Protein AF-A0A4Y2RWP1-F1 (afdb_monomer)

Organism: Araneus ventricosus (NCBI:txid182803)

Sequence (121 aa):
MGVEQKYQALIADTEDGKTAWDTLKANFEPSSKARLASLVDDIFSSSFDANEETIGIYGKKIVEKNQQIKEAGIEMPDILVCFQLIRYLPPEYQNLVQILYRVKGKEGEMVLIMEKHFLRM

Mean predicted aligned error: 10.04 Å

pLDDT: mean 81.3, std 10.4, range [42.38, 94.75]

Structure (mmCIF, N/CA/C/O backbone):
data_AF-A0A4Y2RWP1-F1
#
_entry.id   AF-A0A4Y2RWP1-F1
#
loop_
_atom_site.group_PDB
_atom_site.id
_atom_site.type_symbol
_atom_site.label_atom_id
_atom_site.label_alt_id
_atom_site.label_comp_id
_atom_site.label_asym_id
_atom_site.label_entity_id
_atom_site.label_seq_id
_atom_site.pdbx_PDB_ins_code
_atom_site.Cartn_x
_atom_site.Cartn_y
_atom_site.Cartn_z
_atom_site.occupancy
_atom_site.B_iso_or_equiv
_atom_site.auth_seq_id
_atom_site.auth_comp_id
_atom_site.auth_asym_id
_atom_site.auth_atom_id
_atom_site.pdbx_PDB_model_num
ATOM 1 N N . MET A 1 1 ? -8.996 24.748 18.609 1.00 42.38 1 MET A N 1
ATOM 2 C CA . MET A 1 1 ? -9.716 23.496 18.299 1.00 42.38 1 MET A CA 1
ATOM 3 C C . MET A 1 1 ? -9.828 22.729 19.604 1.00 42.38 1 MET A C 1
ATOM 5 O O . MET A 1 1 ? -8.798 22.352 20.142 1.00 42.38 1 MET A O 1
ATOM 9 N N . GLY A 1 2 ? -11.024 22.648 20.186 1.00 52.50 2 GLY A N 1
ATOM 10 C CA . GLY A 1 2 ? -11.254 21.969 21.464 1.00 52.50 2 GLY A CA 1
ATOM 11 C C . GLY A 1 2 ? -11.943 20.636 21.215 1.00 52.50 2 GLY A C 1
ATOM 12 O O . GLY A 1 2 ? -12.914 20.590 20.465 1.00 52.50 2 GLY A O 1
ATOM 13 N N . VAL A 1 3 ? -11.429 19.565 21.813 1.00 55.00 3 VAL A N 1
ATOM 14 C CA . VAL A 1 3 ? -12.119 18.272 21.856 1.00 55.00 3 VAL A CA 1
ATOM 15 C C . VAL A 1 3 ? -13.423 18.476 22.634 1.00 55.00 3 VAL A C 1
ATOM 17 O O . VAL A 1 3 ? -13.385 18.991 23.751 1.00 55.00 3 VAL A O 1
ATOM 20 N N . GLU A 1 4 ? -14.576 18.137 22.047 1.00 66.75 4 GLU A N 1
ATOM 21 C CA . GLU A 1 4 ? -15.865 18.267 22.740 1.00 66.75 4 GLU A CA 1
ATOM 22 C C . GLU A 1 4 ? -15.843 17.460 24.051 1.00 66.75 4 GLU A C 1
ATOM 24 O O . GLU A 1 4 ? -15.399 16.312 24.082 1.00 66.75 4 GLU A O 1
ATOM 29 N N . GLN A 1 5 ? -16.354 18.050 25.134 1.00 66.00 5 GLN A N 1
ATOM 30 C CA . GLN A 1 5 ? -16.270 17.526 26.507 1.00 66.00 5 GLN A CA 1
ATOM 31 C C . GLN A 1 5 ? -16.821 16.092 26.656 1.00 66.00 5 GLN A C 1
ATOM 33 O O . GLN A 1 5 ? -16.344 15.318 27.481 1.00 66.00 5 GLN A O 1
ATOM 38 N N . LYS A 1 6 ? -17.762 15.697 25.786 1.00 66.19 6 LYS A N 1
ATOM 39 C CA . LYS A 1 6 ? -18.328 14.339 25.709 1.00 66.19 6 LYS A CA 1
ATOM 40 C C . LYS A 1 6 ? -17.300 13.247 25.384 1.00 66.19 6 LYS A C 1
ATOM 42 O O . LYS A 1 6 ? -17.512 12.098 25.748 1.00 66.19 6 LYS A O 1
ATOM 47 N N . TYR A 1 7 ? -16.187 13.593 24.739 1.00 67.75 7 TYR A N 1
ATOM 48 C CA . TYR A 1 7 ? -15.129 12.640 24.407 1.00 67.75 7 TYR A CA 1
ATOM 49 C C . TYR A 1 7 ? -14.085 12.493 25.516 1.00 67.75 7 TYR A C 1
ATOM 51 O O . TYR A 1 7 ? -13.426 11.462 25.588 1.00 67.75 7 TYR A O 1
ATOM 59 N N . GLN A 1 8 ? -13.963 13.479 26.413 1.00 69.81 8 GLN A N 1
ATOM 60 C CA . GLN A 1 8 ? -13.120 13.352 27.609 1.00 69.81 8 GLN A CA 1
ATOM 61 C C . GLN A 1 8 ? -13.661 12.271 28.554 1.00 69.81 8 GLN A C 1
ATOM 63 O O . GLN A 1 8 ? -12.881 11.559 29.177 1.00 69.81 8 GLN A O 1
ATOM 68 N N . ALA A 1 9 ? -14.985 12.087 28.590 1.00 78.62 9 ALA A N 1
ATOM 69 C CA . ALA A 1 9 ? -15.633 11.038 29.373 1.00 78.62 9 ALA A CA 1
ATOM 70 C C . ALA A 1 9 ? -15.281 9.609 28.911 1.00 78.62 9 ALA A C 1
ATOM 72 O O . ALA A 1 9 ? -15.393 8.684 29.703 1.00 78.62 9 ALA A O 1
ATOM 73 N N . LEU A 1 10 ? -14.827 9.413 27.664 1.00 75.19 10 LEU A N 1
ATOM 74 C CA . LEU A 1 10 ? -14.515 8.078 27.131 1.00 75.19 10 LEU A CA 1
ATOM 75 C C . LEU A 1 10 ? -13.294 7.427 27.793 1.00 75.19 10 LEU A C 1
ATOM 77 O O . LEU A 1 10 ? -13.173 6.208 27.762 1.00 75.19 10 LEU A O 1
ATOM 81 N N . ILE A 1 11 ? -12.391 8.225 28.367 1.00 79.44 11 ILE A N 1
ATOM 82 C CA . ILE A 1 11 ? -11.143 7.749 28.985 1.00 79.44 11 ILE A CA 1
ATOM 83 C C . ILE A 1 11 ? -10.974 8.228 30.433 1.00 79.44 11 ILE A C 1
ATOM 85 O O . ILE A 1 11 ? -9.941 7.965 31.040 1.00 79.44 11 ILE A O 1
ATOM 89 N N . ALA A 1 12 ? -11.967 8.935 30.985 1.00 77.50 12 ALA A N 1
ATOM 90 C CA . ALA A 1 12 ? -11.882 9.576 32.300 1.00 77.50 12 ALA A CA 1
ATOM 91 C C . ALA A 1 12 ? -11.654 8.582 33.452 1.00 77.50 12 ALA A C 1
ATOM 93 O O . ALA A 1 12 ? -10.973 8.923 34.414 1.00 77.50 12 ALA A O 1
ATOM 94 N N . ASP A 1 13 ? -12.166 7.355 33.314 1.00 75.56 13 ASP A N 1
ATOM 95 C CA . ASP A 1 13 ? -12.069 6.299 34.331 1.00 75.56 13 ASP A CA 1
ATOM 96 C C . ASP A 1 13 ? -10.959 5.272 34.032 1.00 75.56 13 ASP A C 1
ATOM 98 O O . ASP A 1 13 ? -10.912 4.199 34.634 1.00 75.56 13 ASP A O 1
ATOM 102 N N . THR A 1 14 ? -10.076 5.553 33.068 1.00 77.31 14 THR A N 1
ATOM 103 C CA . THR A 1 14 ? -9.000 4.634 32.680 1.00 77.31 14 THR A CA 1
ATOM 104 C C . THR A 1 14 ? -7.644 5.119 33.190 1.00 77.31 14 THR A C 1
ATOM 106 O O . THR A 1 14 ? -7.120 6.126 32.725 1.00 77.31 14 THR A O 1
ATOM 109 N N . GLU A 1 15 ? -7.035 4.356 34.101 1.00 79.25 15 GLU A N 1
ATOM 110 C CA . GLU A 1 15 ? -5.667 4.604 34.595 1.00 79.25 15 GLU A CA 1
ATOM 111 C C . GLU A 1 15 ? -4.577 4.003 33.679 1.00 79.25 15 GLU A C 1
ATOM 113 O O . GLU A 1 15 ? -3.400 4.344 33.795 1.00 79.25 15 GLU A O 1
ATOM 118 N N . ASP A 1 16 ? -4.960 3.125 32.743 1.00 86.75 16 ASP A N 1
ATOM 119 C CA . ASP A 1 16 ? -4.060 2.446 31.805 1.00 86.75 16 ASP A CA 1
ATOM 120 C C . ASP A 1 16 ? -4.047 3.108 30.415 1.00 86.75 16 ASP A C 1
ATOM 122 O O . ASP A 1 16 ? -5.024 3.070 29.662 1.00 86.75 16 ASP A O 1
ATOM 126 N N . GLY A 1 17 ? -2.896 3.663 30.026 1.00 80.94 17 GLY A N 1
ATOM 127 C CA . GLY A 1 17 ? -2.739 4.372 28.752 1.00 80.94 17 GLY A CA 1
ATOM 128 C C . GLY A 1 17 ? -3.050 3.523 27.512 1.00 80.94 17 GLY A C 1
ATOM 129 O O . GLY A 1 17 ? -3.516 4.063 26.508 1.00 80.94 17 GLY A O 1
ATOM 130 N N . LYS A 1 18 ? -2.854 2.198 27.575 1.00 84.12 18 LYS A N 1
ATOM 131 C CA . LYS A 1 18 ? -3.193 1.295 26.466 1.00 84.12 18 LYS A CA 1
ATOM 132 C C . LYS A 1 18 ? -4.707 1.148 26.312 1.00 84.12 18 LYS A C 1
ATOM 134 O O . LYS A 1 18 ? -5.227 1.322 25.215 1.00 84.12 18 LYS A O 1
ATOM 139 N N . THR A 1 19 ? -5.413 0.910 27.411 1.00 82.88 19 THR A N 1
ATOM 140 C CA . THR A 1 19 ? -6.880 0.825 27.435 1.00 82.88 19 THR A CA 1
ATOM 141 C C . THR A 1 19 ? -7.531 2.135 26.977 1.00 82.88 19 THR A C 1
ATOM 143 O O . THR A 1 19 ? -8.510 2.116 26.224 1.00 82.88 19 THR A O 1
ATOM 146 N N . ALA A 1 20 ? -6.954 3.281 27.352 1.00 84.38 20 ALA A N 1
ATOM 147 C CA . ALA A 1 20 ? -7.423 4.587 26.896 1.00 84.38 20 ALA A CA 1
ATOM 148 C C . ALA A 1 20 ? -7.253 4.737 25.374 1.00 84.38 20 ALA A C 1
ATOM 150 O O . ALA A 1 20 ? -8.172 5.175 24.681 1.00 84.38 20 ALA A O 1
ATOM 151 N N . TRP A 1 21 ? -6.101 4.319 24.842 1.00 80.69 21 TRP A N 1
ATOM 152 C CA . TRP A 1 21 ? -5.826 4.340 23.407 1.00 80.69 21 TRP A CA 1
ATOM 153 C C . TRP A 1 21 ? -6.756 3.418 22.609 1.00 80.69 21 TRP A C 1
ATOM 155 O O . TRP A 1 21 ? -7.347 3.860 21.624 1.00 80.69 21 TRP A O 1
ATOM 165 N N . ASP A 1 22 ? -6.952 2.176 23.052 1.00 81.94 22 ASP A N 1
ATOM 166 C CA . ASP A 1 22 ? -7.831 1.208 22.383 1.00 81.94 22 ASP A CA 1
ATOM 167 C C . ASP A 1 22 ? -9.298 1.683 22.382 1.00 81.94 22 ASP A C 1
ATOM 169 O O . ASP A 1 22 ? -10.001 1.551 21.376 1.00 81.94 22 ASP A O 1
ATOM 173 N N . THR A 1 23 ? -9.744 2.323 23.470 1.00 82.44 23 THR A N 1
ATOM 174 C CA . THR A 1 23 ? -11.088 2.919 23.578 1.00 82.44 23 THR A CA 1
ATOM 175 C C . THR A 1 23 ? -11.276 4.078 22.603 1.00 82.44 23 THR A C 1
ATOM 177 O O . THR A 1 23 ? -12.311 4.169 21.934 1.00 82.44 23 THR A O 1
ATOM 180 N N . LEU A 1 24 ? -10.274 4.950 22.470 1.00 81.25 24 LEU A N 1
ATOM 181 C CA . LEU A 1 24 ? -10.295 6.013 21.466 1.00 81.25 24 LEU A CA 1
ATOM 182 C C . LEU A 1 24 ? -10.319 5.425 20.052 1.00 81.25 24 LEU A C 1
ATOM 184 O O . LEU A 1 24 ? -11.132 5.850 19.233 1.00 81.25 24 LEU A O 1
ATOM 188 N N . LYS A 1 25 ? -9.500 4.403 19.780 1.00 75.12 25 LYS A N 1
ATOM 189 C CA . LYS A 1 25 ? -9.469 3.718 18.483 1.00 75.12 25 LYS A CA 1
ATOM 190 C C . LYS A 1 25 ? -10.846 3.149 18.130 1.00 75.12 25 LYS A C 1
ATOM 192 O O . LYS A 1 25 ? -11.367 3.456 17.069 1.00 75.12 25 LYS A O 1
ATOM 197 N N . ALA A 1 26 ? -11.502 2.431 19.039 1.00 75.31 26 ALA A N 1
ATOM 198 C CA . ALA A 1 26 ? -12.821 1.842 18.784 1.00 75.31 26 ALA A CA 1
ATOM 199 C C . ALA A 1 26 ? -13.935 2.874 18.506 1.00 75.31 26 ALA A C 1
ATOM 201 O O . ALA A 1 26 ? -14.850 2.594 17.732 1.00 75.31 26 ALA A O 1
ATOM 202 N N . ASN A 1 27 ? -13.874 4.052 19.136 1.00 75.00 27 ASN A N 1
ATOM 203 C CA . ASN A 1 27 ? -14.902 5.091 18.998 1.00 75.00 27 ASN A CA 1
ATOM 204 C C . ASN A 1 27 ? -14.656 6.038 17.816 1.00 75.00 27 ASN A C 1
ATOM 206 O O . ASN A 1 27 ? -15.610 6.569 17.248 1.00 75.00 27 ASN A O 1
ATOM 210 N N . PHE A 1 28 ? -13.391 6.270 17.461 1.00 72.00 28 PHE A N 1
ATOM 211 C CA . PHE A 1 28 ? -13.004 7.268 16.464 1.00 72.00 28 PHE A CA 1
ATOM 212 C C . PHE A 1 28 ? -12.406 6.692 15.193 1.00 72.00 28 PHE A C 1
ATOM 214 O O . PHE A 1 28 ? -12.307 7.425 14.214 1.00 72.00 28 PHE A O 1
ATOM 221 N N . GLU A 1 29 ? -11.994 5.427 15.167 1.00 67.56 29 GLU A N 1
ATOM 222 C CA . GLU A 1 29 ? -11.574 4.773 13.936 1.00 67.56 29 GLU A CA 1
ATOM 223 C C . GLU A 1 29 ? -12.832 4.343 13.174 1.00 67.56 29 GLU A C 1
ATOM 225 O O . GLU A 1 29 ? -13.528 3.426 13.612 1.00 67.56 29 GLU A O 1
ATOM 230 N N . PRO A 1 30 ? -13.174 4.973 12.032 1.00 62.03 30 PRO A N 1
ATOM 231 C CA . PRO A 1 30 ? -14.269 4.475 11.222 1.00 62.03 30 PRO A CA 1
ATOM 232 C C . PRO A 1 30 ? -13.927 3.051 10.766 1.00 62.03 30 PRO A C 1
ATOM 234 O O . PRO A 1 30 ? -13.069 2.859 9.914 1.00 62.03 30 PRO A O 1
ATOM 237 N N . SER A 1 31 ? -14.567 2.046 11.353 1.00 63.94 31 SER A N 1
ATOM 238 C CA . SER A 1 31 ? -14.405 0.623 11.013 1.00 63.94 31 SER A CA 1
ATOM 239 C C . SER A 1 31 ? -15.479 0.145 10.033 1.00 63.94 31 SER A C 1
ATOM 241 O O . SER A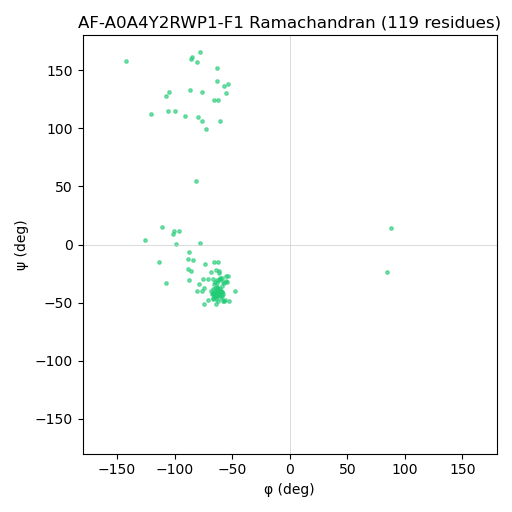 1 31 ? -15.662 -1.052 9.802 1.00 63.94 31 SER A O 1
ATOM 243 N N . SER A 1 32 ? -16.236 1.083 9.454 1.00 75.19 32 SER A N 1
ATOM 244 C CA . SER A 1 32 ? -17.310 0.749 8.533 1.00 75.19 32 SER A CA 1
ATOM 245 C C . SER A 1 32 ? -16.745 0.061 7.291 1.00 75.19 32 SER A C 1
ATOM 247 O O . SER A 1 32 ? -15.723 0.461 6.729 1.00 75.19 32 SER A O 1
ATOM 249 N N . LYS A 1 33 ? -17.464 -0.955 6.806 1.00 78.81 33 LYS A N 1
ATOM 250 C CA . LYS A 1 33 ? -17.134 -1.643 5.548 1.00 78.81 33 LYS A CA 1
ATOM 251 C C . LYS A 1 33 ? -17.004 -0.671 4.367 1.00 78.81 33 LYS A C 1
ATOM 253 O O . LYS A 1 33 ? -16.259 -0.949 3.438 1.00 78.81 33 LYS A O 1
ATOM 258 N N . ALA A 1 34 ? -17.695 0.470 4.421 1.00 81.88 34 ALA A N 1
ATOM 259 C CA . ALA A 1 34 ? -17.609 1.526 3.419 1.00 81.88 34 ALA A CA 1
ATOM 260 C C . ALA A 1 34 ? -16.237 2.220 3.397 1.00 81.88 34 ALA A C 1
ATOM 262 O O . ALA A 1 34 ? -15.696 2.423 2.316 1.00 81.88 34 ALA A O 1
ATOM 263 N N . ARG A 1 35 ? -15.639 2.528 4.559 1.00 82.81 35 ARG A N 1
ATOM 264 C CA . ARG A 1 35 ? -14.270 3.076 4.612 1.00 82.81 35 ARG A CA 1
ATOM 265 C C . ARG A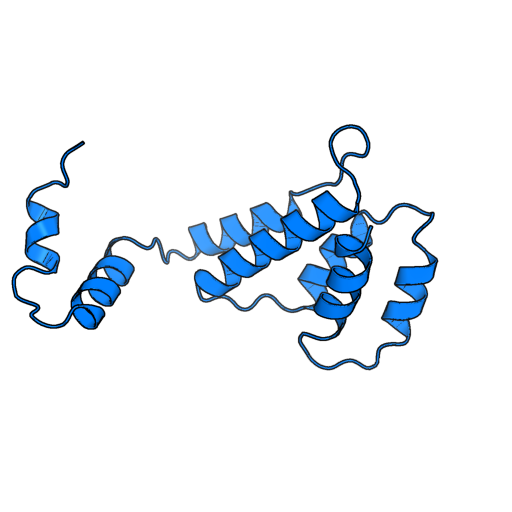 1 35 ? -13.253 2.058 4.108 1.00 82.81 35 ARG A C 1
ATOM 267 O O . ARG A 1 35 ? -12.338 2.394 3.372 1.00 82.81 35 ARG A O 1
ATOM 274 N N . LEU A 1 36 ? -13.410 0.801 4.504 1.00 83.75 36 LEU A N 1
ATOM 275 C CA . LEU A 1 36 ? -12.526 -0.262 4.037 1.00 83.75 36 LEU A CA 1
ATOM 276 C C . LEU A 1 36 ? -12.589 -0.404 2.509 1.00 83.75 36 LEU A C 1
ATOM 278 O O . LEU A 1 36 ? -11.554 -0.477 1.855 1.00 83.75 36 LEU A O 1
ATOM 282 N N . ALA A 1 37 ? -13.795 -0.353 1.938 1.00 87.69 37 ALA A N 1
ATOM 283 C CA . ALA A 1 37 ? -13.982 -0.329 0.493 1.00 87.69 37 ALA A CA 1
ATOM 284 C C . ALA A 1 37 ? -13.365 0.920 -0.160 1.00 87.69 37 ALA A C 1
ATOM 286 O O . ALA A 1 37 ? -12.750 0.785 -1.212 1.00 87.69 37 ALA A O 1
ATOM 287 N N . SER A 1 38 ? -13.467 2.103 0.461 1.00 89.50 38 SER A N 1
ATOM 288 C CA . SER A 1 38 ? -12.857 3.321 -0.088 1.00 89.50 38 SER A CA 1
ATOM 289 C C . SER A 1 38 ? -11.330 3.255 -0.093 1.00 89.50 38 SER A C 1
ATOM 291 O O . SER A 1 38 ? -10.722 3.658 -1.070 1.00 89.50 38 SER A O 1
ATOM 293 N N . LEU A 1 39 ? -10.696 2.686 0.940 1.00 90.62 39 LEU A N 1
ATOM 294 C CA . LEU A 1 39 ? -9.236 2.507 0.958 1.00 90.62 39 LEU A CA 1
ATOM 295 C C . LEU A 1 39 ? -8.757 1.544 -0.139 1.00 90.62 39 LEU A C 1
ATOM 297 O O . LEU A 1 39 ? -7.708 1.756 -0.746 1.00 90.62 39 LEU A O 1
ATOM 301 N N . VAL A 1 40 ? -9.527 0.486 -0.402 1.00 90.94 40 VAL A N 1
ATOM 302 C CA . VAL A 1 40 ? -9.243 -0.447 -1.501 1.00 90.94 40 VAL A CA 1
ATOM 303 C C . VAL A 1 40 ? -9.417 0.254 -2.854 1.00 90.94 40 VAL A C 1
ATOM 305 O O . VAL A 1 40 ? -8.540 0.150 -3.712 1.00 90.94 40 VAL A O 1
ATOM 308 N N . ASP A 1 41 ? -10.505 1.006 -3.035 1.00 93.12 41 ASP A N 1
ATOM 309 C CA . ASP A 1 41 ? -10.754 1.799 -4.246 1.00 93.12 41 ASP A CA 1
ATOM 310 C C . ASP A 1 41 ? -9.648 2.840 -4.486 1.00 93.12 41 ASP A C 1
ATOM 312 O O . ASP A 1 41 ? -9.147 2.980 -5.601 1.00 93.12 41 ASP A O 1
ATOM 316 N N . ASP A 1 42 ? -9.163 3.486 -3.426 1.00 93.56 42 ASP A N 1
ATOM 317 C CA . ASP A 1 42 ? -8.062 4.452 -3.455 1.00 93.56 42 ASP A CA 1
ATOM 318 C C . ASP A 1 42 ? -6.738 3.854 -3.957 1.00 93.56 42 ASP A C 1
ATOM 320 O O . ASP A 1 42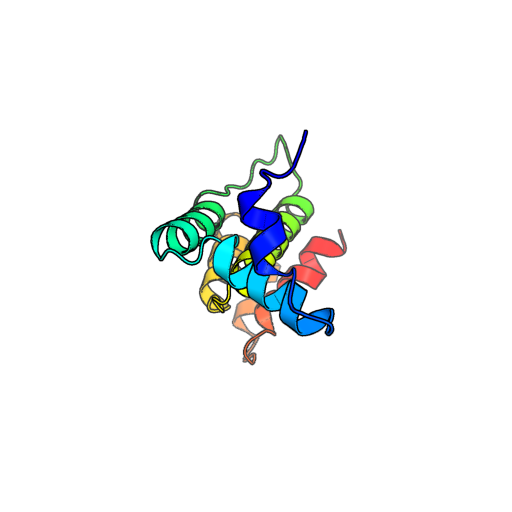 ? -5.897 4.583 -4.499 1.00 93.56 42 ASP A O 1
ATOM 324 N N . ILE A 1 43 ? -6.503 2.552 -3.759 1.00 93.06 43 ILE A N 1
ATOM 325 C CA . ILE A 1 43 ? -5.350 1.863 -4.352 1.00 93.06 43 ILE A CA 1
ATOM 326 C C . ILE A 1 43 ? -5.582 1.638 -5.838 1.00 93.06 43 ILE A C 1
ATOM 328 O O . ILE A 1 43 ? -4.722 1.994 -6.642 1.00 93.06 43 ILE A O 1
ATOM 332 N N . PHE A 1 44 ? -6.725 1.069 -6.218 1.00 93.38 44 PHE A N 1
ATOM 333 C CA . PHE A 1 44 ? -6.978 0.685 -7.609 1.00 93.38 44 PHE A CA 1
ATOM 334 C C . PHE A 1 44 ? -7.182 1.878 -8.547 1.00 93.38 44 PHE A C 1
ATOM 336 O O . PHE A 1 44 ? -6.804 1.800 -9.720 1.00 93.38 44 PHE A O 1
ATOM 343 N N . SER A 1 45 ? -7.703 2.988 -8.027 1.00 94.75 45 SER A N 1
ATOM 344 C CA . SER A 1 45 ? -7.826 4.270 -8.729 1.00 94.75 45 SER A CA 1
ATOM 345 C C . SER A 1 45 ? -6.492 5.003 -8.893 1.00 94.75 45 SER A C 1
ATOM 347 O O . SER A 1 45 ? -6.384 5.880 -9.747 1.00 94.75 45 SER A O 1
ATOM 349 N N . SER A 1 46 ? -5.454 4.632 -8.133 1.00 93.25 46 SER A N 1
ATOM 350 C CA . SER A 1 46 ? -4.127 5.240 -8.262 1.00 93.25 46 SER A CA 1
ATOM 351 C C . SER A 1 46 ? -3.445 4.780 -9.552 1.00 93.25 46 SER A C 1
ATOM 353 O O . SER A 1 46 ? -2.863 3.692 -9.607 1.00 93.25 46 SER A O 1
ATOM 355 N N . SER A 1 47 ? -3.488 5.620 -10.585 1.00 93.06 47 SER A N 1
ATOM 356 C CA . SER A 1 47 ? -2.711 5.462 -11.816 1.00 93.06 47 SER A CA 1
ATOM 357 C C . SER A 1 47 ? -1.314 6.070 -11.693 1.00 93.06 47 SER A C 1
ATOM 359 O O . SER A 1 47 ? -1.065 6.913 -10.833 1.00 93.06 47 SER A O 1
ATOM 361 N N . PHE A 1 48 ? -0.416 5.625 -12.568 1.00 92.44 48 PHE A N 1
ATOM 362 C CA . PHE A 1 48 ? 0.894 6.234 -12.779 1.00 92.44 48 PHE A CA 1
ATOM 363 C C . PHE A 1 48 ? 0.796 7.360 -13.813 1.00 92.44 48 PHE A C 1
ATOM 365 O O . PHE A 1 48 ? 0.228 7.142 -14.887 1.00 92.44 48 PHE A O 1
ATOM 372 N N . ASP A 1 49 ? 1.387 8.517 -13.515 1.00 92.44 49 ASP A N 1
ATOM 373 C CA . ASP A 1 49 ? 1.608 9.595 -14.484 1.00 92.44 49 ASP A CA 1
ATOM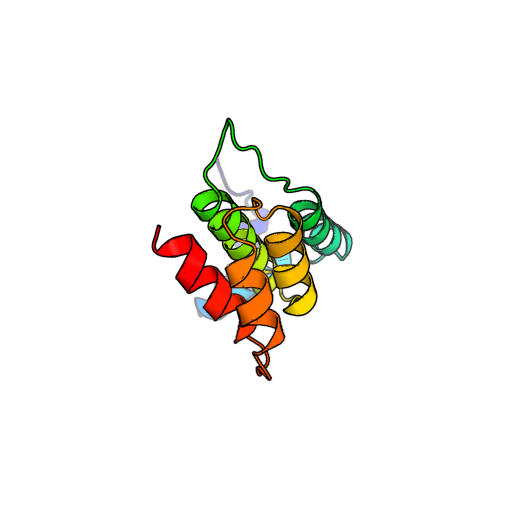 374 C C . ASP A 1 49 ? 3.105 9.902 -14.603 1.00 92.44 49 ASP A C 1
ATOM 376 O O . ASP A 1 49 ? 3.725 10.432 -13.682 1.00 92.44 49 ASP A O 1
ATOM 380 N N . ALA A 1 50 ? 3.680 9.598 -15.769 1.00 89.81 50 ALA A N 1
ATOM 381 C CA . ALA A 1 50 ? 5.099 9.811 -16.045 1.00 89.81 50 ALA A CA 1
ATOM 382 C C . ALA A 1 50 ? 5.516 11.296 -16.070 1.00 89.81 50 ALA A C 1
ATOM 384 O O . ALA A 1 50 ? 6.712 11.585 -16.029 1.00 89.81 50 ALA A O 1
ATOM 385 N N . ASN A 1 51 ? 4.565 12.233 -16.157 1.00 93.31 51 ASN A N 1
ATOM 386 C CA . ASN A 1 51 ? 4.837 13.671 -16.085 1.00 93.31 51 ASN A CA 1
ATOM 387 C C . ASN A 1 51 ? 4.880 14.189 -14.640 1.00 93.31 51 ASN A C 1
ATOM 389 O O . ASN A 1 51 ? 5.481 15.235 -14.395 1.00 93.31 51 ASN A O 1
ATOM 393 N N . GLU A 1 52 ? 4.241 13.486 -13.698 1.00 92.94 52 GLU A N 1
ATOM 394 C CA . GLU A 1 52 ? 4.100 13.925 -12.303 1.00 92.9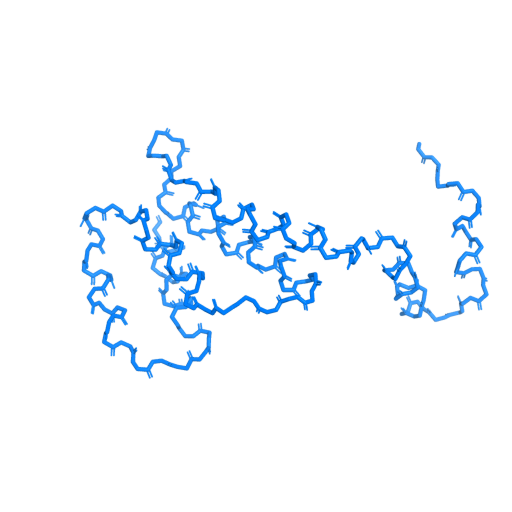4 52 GLU A CA 1
ATOM 395 C C . GLU A 1 52 ? 4.981 13.131 -11.332 1.00 92.94 52 GLU A C 1
ATOM 397 O O . GLU A 1 52 ? 5.467 13.685 -10.344 1.00 92.94 52 GLU A O 1
ATOM 402 N N . GLU A 1 53 ? 5.212 11.843 -11.590 1.00 93.06 53 GLU A N 1
ATOM 403 C CA . GLU A 1 53 ? 5.953 10.966 -10.687 1.00 93.06 53 GLU A CA 1
ATOM 404 C C . GLU A 1 53 ? 6.854 9.970 -11.432 1.00 93.06 53 GLU A C 1
ATOM 406 O O . GLU A 1 53 ? 6.655 9.642 -12.599 1.00 93.06 53 GLU A O 1
ATOM 411 N N . THR A 1 54 ? 7.876 9.461 -10.741 1.00 90.75 54 THR A N 1
ATOM 412 C CA . THR A 1 54 ? 8.665 8.322 -11.229 1.00 90.75 54 THR A CA 1
ATOM 413 C C . THR A 1 54 ? 7.982 7.012 -10.846 1.00 90.75 54 THR A C 1
ATOM 415 O O . THR A 1 54 ? 7.194 6.960 -9.899 1.00 90.75 54 THR A O 1
ATOM 418 N N . ILE A 1 55 ? 8.329 5.911 -11.518 1.00 87.88 55 ILE A N 1
ATOM 419 C CA . ILE A 1 55 ? 7.778 4.595 -11.160 1.00 87.88 55 ILE A CA 1
ATOM 420 C C . ILE A 1 55 ? 8.128 4.181 -9.719 1.00 87.88 55 ILE A C 1
ATOM 422 O O . ILE A 1 55 ? 7.357 3.482 -9.067 1.00 87.88 55 ILE A O 1
ATOM 426 N N . GLY A 1 56 ? 9.273 4.644 -9.200 1.00 88.25 56 GLY A N 1
ATOM 427 C CA . GLY A 1 56 ? 9.679 4.428 -7.812 1.00 88.25 56 GLY A CA 1
ATOM 428 C C . GLY A 1 56 ? 8.751 5.130 -6.821 1.00 88.25 56 GLY A C 1
ATOM 429 O O . GLY A 1 56 ? 8.311 4.526 -5.840 1.00 88.25 56 GLY A O 1
ATOM 430 N N . ILE A 1 57 ? 8.385 6.382 -7.122 1.00 91.31 57 ILE A N 1
ATOM 431 C CA . ILE A 1 57 ? 7.420 7.167 -6.339 1.00 91.31 57 ILE A CA 1
ATOM 432 C C . ILE A 1 57 ? 6.031 6.521 -6.401 1.00 91.31 57 ILE A C 1
ATOM 434 O O . ILE A 1 57 ? 5.410 6.324 -5.354 1.00 91.31 57 ILE A O 1
ATOM 438 N N . TYR A 1 58 ? 5.587 6.102 -7.589 1.00 91.69 58 TYR A N 1
ATOM 439 C CA . TYR A 1 58 ? 4.332 5.369 -7.752 1.00 91.69 58 TYR A CA 1
ATOM 440 C C . TYR A 1 58 ? 4.310 4.086 -6.912 1.00 91.69 58 TYR A C 1
ATOM 442 O O . TYR A 1 58 ? 3.372 3.851 -6.148 1.00 91.69 58 TYR A O 1
ATOM 450 N N . GLY A 1 59 ? 5.370 3.277 -6.995 1.00 90.44 59 GLY A N 1
ATOM 451 C CA . GLY A 1 59 ? 5.483 2.039 -6.230 1.00 90.44 59 GLY A CA 1
ATOM 452 C C . GLY A 1 59 ? 5.417 2.277 -4.723 1.00 90.44 59 GLY A C 1
ATOM 453 O O . GLY A 1 59 ? 4.664 1.600 -4.020 1.00 90.44 59 GLY A O 1
ATOM 454 N N . LYS A 1 60 ? 6.128 3.301 -4.235 1.00 90.06 60 LYS A N 1
ATOM 455 C CA . LYS A 1 60 ? 6.083 3.720 -2.830 1.00 90.06 60 LYS A CA 1
ATOM 456 C C . LYS A 1 60 ? 4.670 4.118 -2.393 1.00 90.06 60 LYS A C 1
ATOM 458 O O . LYS A 1 60 ? 4.209 3.654 -1.354 1.00 90.06 60 LYS A O 1
ATOM 463 N N . LYS A 1 61 ? 3.963 4.910 -3.205 1.00 93.25 61 LYS A N 1
ATOM 464 C CA . LYS A 1 61 ? 2.579 5.345 -2.945 1.00 93.25 61 LYS A CA 1
ATOM 465 C C . LYS A 1 61 ? 1.624 4.159 -2.775 1.00 93.25 61 LYS A C 1
ATOM 467 O O . LYS A 1 61 ? 0.793 4.166 -1.868 1.00 93.25 61 LYS A O 1
ATOM 472 N N . ILE A 1 62 ? 1.74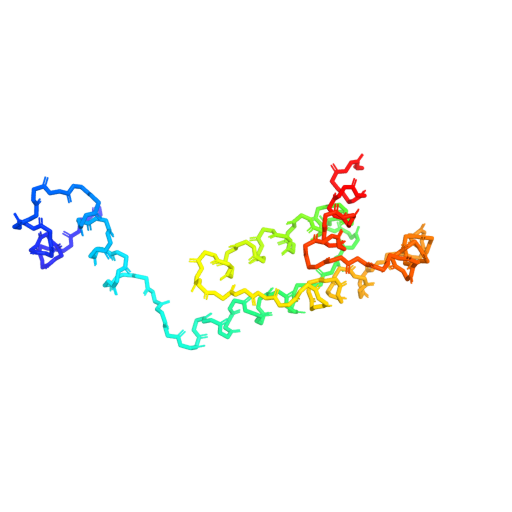0 3.131 -3.619 1.00 92.88 62 ILE A N 1
ATOM 473 C CA . ILE A 1 62 ? 0.906 1.921 -3.515 1.00 92.88 62 ILE A CA 1
ATOM 474 C C . ILE A 1 62 ? 1.212 1.137 -2.233 1.00 92.88 62 ILE A C 1
ATOM 476 O O . ILE A 1 62 ? 0.287 0.694 -1.554 1.00 92.88 62 ILE A O 1
ATOM 480 N N . VAL A 1 63 ? 2.488 1.005 -1.868 1.00 90.06 63 VAL A N 1
ATOM 481 C CA . VAL A 1 63 ? 2.920 0.322 -0.636 1.00 90.06 63 VAL A CA 1
ATOM 482 C C . VAL A 1 63 ? 2.427 1.054 0.613 1.00 90.06 63 VAL A C 1
ATOM 484 O O . VAL A 1 63 ? 1.878 0.425 1.515 1.00 90.06 63 VAL A O 1
ATOM 487 N N . GLU A 1 64 ? 2.549 2.381 0.649 1.00 92.00 64 GLU A N 1
ATOM 488 C CA . GLU A 1 64 ? 2.047 3.205 1.756 1.00 92.00 64 GLU A CA 1
ATOM 489 C C . GLU A 1 64 ? 0.527 3.080 1.910 1.00 92.00 64 GLU A C 1
ATOM 491 O O . GLU A 1 64 ? 0.028 2.905 3.023 1.00 92.00 64 GLU A O 1
ATOM 496 N N . LYS A 1 65 ? -0.225 3.094 0.803 1.00 92.81 65 LYS A N 1
ATOM 497 C CA . LYS A 1 65 ? -1.675 2.852 0.839 1.00 92.81 65 LYS A CA 1
ATOM 498 C C . LYS A 1 65 ? -2.008 1.430 1.310 1.00 92.81 65 LYS A C 1
ATOM 500 O O . LYS A 1 65 ? -2.930 1.258 2.103 1.00 92.81 65 LYS A O 1
ATOM 505 N N . ASN A 1 66 ? -1.255 0.413 0.883 1.00 91.44 66 ASN A N 1
ATOM 506 C CA . ASN A 1 66 ? -1.443 -0.963 1.357 1.00 91.44 66 ASN A CA 1
ATOM 507 C C . ASN A 1 66 ? -1.201 -1.083 2.871 1.00 91.44 66 ASN A C 1
ATOM 509 O O . ASN A 1 66 ? -1.950 -1.757 3.578 1.00 91.44 66 ASN A O 1
ATOM 513 N N . GLN A 1 67 ? -0.199 -0.370 3.386 1.00 90.00 67 GLN A N 1
ATOM 514 C CA . GLN A 1 67 ? 0.075 -0.302 4.818 1.00 90.00 67 GLN A CA 1
ATOM 515 C C . GLN A 1 67 ? -1.092 0.336 5.594 1.00 90.00 67 GLN A C 1
ATOM 517 O O . GLN A 1 67 ? -1.476 -0.181 6.640 1.00 90.00 67 GLN A O 1
ATOM 522 N N . GLN A 1 68 ? -1.736 1.377 5.052 1.00 89.31 68 GLN A N 1
ATOM 523 C CA . GLN A 1 68 ? -2.941 1.968 5.659 1.00 89.31 68 GLN A CA 1
ATOM 524 C C . GLN A 1 68 ? -4.121 0.984 5.711 1.00 89.31 68 GLN A C 1
ATOM 526 O O . GLN A 1 68 ? -4.869 0.965 6.689 1.00 89.31 68 GLN A O 1
ATOM 531 N N . ILE A 1 69 ? -4.285 0.137 4.688 1.00 88.94 69 ILE A N 1
ATOM 532 C CA . ILE A 1 69 ? -5.299 -0.933 4.686 1.00 88.94 69 ILE A CA 1
ATOM 533 C C . ILE A 1 69 ? -4.999 -1.960 5.786 1.00 88.94 69 ILE A C 1
ATOM 535 O O . ILE A 1 69 ? -5.904 -2.344 6.534 1.00 88.94 69 ILE A O 1
ATOM 539 N N . LYS A 1 70 ? -3.722 -2.336 5.939 1.00 88.50 70 LYS A N 1
ATOM 540 C CA . LYS A 1 70 ? -3.258 -3.242 6.998 1.00 88.50 70 LYS A CA 1
ATOM 541 C C . LYS A 1 70 ? -3.510 -2.677 8.392 1.00 88.50 70 LYS A C 1
ATOM 543 O O . LYS A 1 70 ? -3.995 -3.389 9.268 1.00 88.50 70 LYS A O 1
ATOM 548 N N . GLU A 1 71 ? -3.259 -1.387 8.588 1.00 86.94 71 GLU A N 1
ATOM 549 C CA . GLU A 1 71 ? -3.542 -0.676 9.842 1.00 86.94 71 GLU A CA 1
ATOM 550 C C . GLU A 1 71 ? -5.041 -0.566 10.146 1.00 86.94 71 GLU A C 1
ATOM 552 O O . GLU A 1 71 ? -5.431 -0.588 11.316 1.00 86.94 71 GLU A O 1
ATOM 557 N N . ALA A 1 72 ? -5.879 -0.523 9.106 1.00 84.00 72 ALA A N 1
ATOM 558 C CA . ALA A 1 72 ? -7.335 -0.575 9.216 1.00 84.00 72 ALA A CA 1
ATOM 559 C C . ALA A 1 72 ? -7.886 -1.997 9.465 1.00 84.00 72 ALA A C 1
ATOM 561 O O . ALA A 1 72 ? -9.102 -2.177 9.557 1.00 84.00 72 ALA A O 1
ATOM 562 N N . GLY A 1 73 ? -7.015 -3.006 9.588 1.00 83.06 73 GLY A N 1
ATOM 563 C CA . GLY A 1 73 ? -7.381 -4.380 9.938 1.00 83.06 73 GLY A CA 1
ATOM 564 C C . GLY A 1 73 ? -7.745 -5.274 8.753 1.00 83.06 73 GLY A C 1
ATOM 565 O O . GLY A 1 73 ? -8.302 -6.351 8.965 1.00 83.06 73 GLY A O 1
ATOM 566 N N . ILE A 1 74 ? -7.443 -4.859 7.520 1.00 83.25 74 ILE A N 1
ATOM 567 C CA . ILE A 1 74 ? -7.561 -5.710 6.332 1.00 83.25 74 ILE A CA 1
ATOM 568 C C . ILE A 1 74 ? -6.169 -6.096 5.852 1.00 83.25 74 ILE A C 1
ATOM 570 O O . ILE A 1 74 ? -5.337 -5.244 5.572 1.00 83.25 74 ILE A O 1
ATOM 574 N N . GLU A 1 75 ? -5.933 -7.387 5.666 1.00 86.50 75 GLU A N 1
ATOM 575 C CA . GLU A 1 75 ? -4.760 -7.850 4.932 1.00 86.50 75 GLU A CA 1
ATOM 576 C C . GLU A 1 75 ? -5.131 -7.997 3.458 1.00 86.50 75 GLU A C 1
ATOM 578 O O . GLU A 1 75 ? -5.955 -8.840 3.091 1.00 86.50 75 GLU A O 1
ATOM 583 N N . MET A 1 76 ? -4.589 -7.118 2.612 1.00 88.44 76 MET A N 1
ATOM 584 C CA . MET A 1 76 ? -4.829 -7.214 1.179 1.00 88.44 76 MET A CA 1
ATOM 585 C C . MET A 1 76 ? -3.980 -8.347 0.596 1.00 88.44 76 MET A C 1
ATOM 587 O O . MET A 1 76 ? -2.775 -8.371 0.843 1.00 88.44 76 MET A O 1
ATOM 591 N N . PRO A 1 77 ? -4.564 -9.255 -0.208 1.00 88.69 77 PRO A N 1
ATOM 592 C CA . PRO A 1 77 ? -3.790 -10.291 -0.870 1.00 88.69 77 PRO A CA 1
ATOM 593 C C . PRO A 1 77 ? -2.662 -9.688 -1.708 1.00 88.69 77 PRO A C 1
ATOM 595 O O . PRO A 1 77 ? -2.915 -8.828 -2.557 1.00 88.69 77 PRO A O 1
ATOM 598 N N . ASP A 1 78 ? -1.441 -10.196 -1.541 1.00 85.19 78 ASP A N 1
ATOM 599 C CA . ASP A 1 78 ? -0.257 -9.751 -2.289 1.00 85.19 78 ASP A CA 1
ATOM 600 C C . ASP A 1 78 ? -0.493 -9.650 -3.790 1.00 85.19 78 ASP A C 1
ATOM 602 O O . ASP A 1 78 ? -0.025 -8.721 -4.440 1.00 85.19 78 ASP A O 1
ATOM 606 N N . ILE A 1 79 ? -1.233 -10.609 -4.351 1.00 86.50 79 ILE A N 1
ATOM 607 C CA . ILE A 1 79 ? -1.514 -10.654 -5.783 1.00 86.50 79 ILE A CA 1
ATOM 608 C C . ILE A 1 79 ? -2.213 -9.381 -6.272 1.00 86.50 79 ILE A C 1
ATOM 610 O O . ILE A 1 79 ? -1.963 -8.954 -7.395 1.00 86.50 79 ILE A O 1
ATOM 614 N N . LEU A 1 80 ? -3.039 -8.746 -5.436 1.00 90.75 80 LEU A N 1
ATOM 615 C CA . LEU A 1 80 ? -3.731 -7.501 -5.765 1.00 90.75 80 LEU A CA 1
ATOM 616 C C . LEU A 1 80 ? -2.791 -6.294 -5.696 1.00 90.75 80 LEU A C 1
ATOM 618 O O . LEU A 1 80 ? -2.826 -5.444 -6.585 1.00 90.75 80 LEU A O 1
ATOM 622 N N . VAL A 1 81 ? -1.904 -6.255 -4.696 1.00 89.38 81 VAL A N 1
ATOM 623 C CA . VAL A 1 81 ? -0.854 -5.227 -4.589 1.00 89.38 81 VAL A CA 1
ATOM 624 C C . VAL A 1 81 ? 0.095 -5.330 -5.787 1.00 89.38 81 VAL A C 1
ATOM 626 O O . VAL A 1 81 ? 0.355 -4.346 -6.479 1.00 89.38 81 VAL A O 1
ATOM 629 N N . CYS A 1 82 ? 0.565 -6.542 -6.088 1.00 87.31 82 CYS A N 1
ATOM 630 C CA . CYS A 1 82 ? 1.429 -6.818 -7.229 1.00 87.31 82 CYS A CA 1
ATOM 631 C C . CYS A 1 82 ? 0.734 -6.511 -8.556 1.00 87.31 82 CYS A C 1
ATOM 633 O O . CYS A 1 82 ? 1.357 -5.918 -9.433 1.00 87.31 82 CYS A O 1
ATOM 635 N N . PHE A 1 83 ? -0.545 -6.867 -8.706 1.00 88.94 83 PHE A N 1
ATOM 636 C CA . PHE A 1 83 ? -1.329 -6.515 -9.888 1.00 88.94 83 PHE A CA 1
ATOM 637 C C . PHE A 1 83 ? -1.335 -5.001 -10.111 1.00 88.94 83 PHE A C 1
ATOM 639 O O . PHE A 1 83 ? -1.041 -4.561 -11.222 1.00 88.94 83 PHE A O 1
ATOM 646 N N . GLN A 1 84 ? -1.597 -4.211 -9.065 1.00 91.94 84 GLN A N 1
ATOM 647 C CA . GLN A 1 84 ? -1.625 -2.755 -9.188 1.00 91.94 84 GLN A CA 1
ATOM 648 C C . GLN A 1 84 ? -0.259 -2.185 -9.596 1.00 91.94 84 GLN A C 1
ATOM 650 O O . GLN A 1 84 ? -0.190 -1.341 -10.486 1.00 91.94 84 GLN A O 1
ATOM 655 N N . LEU A 1 85 ? 0.831 -2.696 -9.018 1.00 89.00 85 LEU A N 1
ATOM 656 C CA . LEU A 1 85 ? 2.189 -2.260 -9.355 1.00 89.00 85 LEU A CA 1
ATOM 657 C C . LEU A 1 85 ? 2.600 -2.625 -10.794 1.00 89.00 85 LEU A C 1
ATOM 659 O O . LEU A 1 85 ? 3.213 -1.814 -11.483 1.00 89.00 85 LEU A O 1
ATOM 663 N N . ILE A 1 86 ? 2.274 -3.835 -11.265 1.00 87.69 86 ILE A N 1
ATOM 664 C CA . ILE A 1 86 ? 2.660 -4.305 -12.610 1.00 87.69 86 ILE A CA 1
ATOM 665 C C . ILE A 1 86 ? 1.801 -3.651 -13.698 1.00 87.69 86 ILE A C 1
ATOM 667 O O . ILE A 1 86 ? 2.271 -3.452 -14.817 1.00 87.69 86 ILE A O 1
ATOM 671 N N . ARG A 1 87 ? 0.547 -3.297 -13.394 1.00 89.75 87 ARG A N 1
ATOM 672 C CA . ARG A 1 87 ? -0.394 -2.720 -14.365 1.00 89.75 87 ARG A CA 1
ATOM 673 C C . ARG A 1 87 ? 0.126 -1.447 -15.034 1.00 89.75 87 ARG A C 1
ATOM 675 O O . ARG A 1 87 ? -0.201 -1.204 -16.192 1.00 89.75 87 ARG A O 1
ATOM 682 N N . TYR A 1 88 ? 0.909 -0.655 -14.309 1.00 89.62 88 TYR A N 1
ATOM 683 C CA . TYR A 1 88 ? 1.431 0.629 -14.775 1.00 89.62 88 TYR A CA 1
ATOM 684 C C . TYR A 1 88 ? 2.938 0.617 -15.017 1.00 89.62 88 TYR A C 1
ATOM 686 O O . TYR A 1 88 ? 3.561 1.670 -15.131 1.00 89.62 88 TYR A O 1
ATOM 694 N N . LEU A 1 89 ? 3.528 -0.574 -15.088 1.00 86.50 89 LEU A N 1
ATOM 695 C CA . LEU A 1 89 ? 4.953 -0.728 -15.290 1.00 86.50 89 LEU A CA 1
ATOM 696 C C . LEU A 1 89 ? 5.357 -0.222 -16.687 1.00 86.50 89 LEU A C 1
ATOM 698 O O . LEU A 1 89 ? 4.832 -0.727 -17.685 1.00 86.50 89 LEU A O 1
ATOM 702 N N . PRO A 1 90 ? 6.301 0.726 -16.791 1.00 85.44 90 PRO A N 1
ATOM 703 C CA . PRO A 1 90 ? 6.818 1.143 -18.085 1.00 85.44 90 PRO A CA 1
ATOM 704 C C . PRO A 1 90 ? 7.535 -0.015 -18.815 1.00 85.44 90 PRO A C 1
ATOM 706 O O . PRO A 1 90 ? 8.070 -0.917 -18.156 1.00 85.44 90 PRO A O 1
ATOM 709 N N . PRO A 1 91 ? 7.573 -0.024 -20.163 1.00 86.38 91 PRO A N 1
ATOM 710 C CA . PRO A 1 91 ? 8.163 -1.115 -20.949 1.00 86.38 91 PRO A CA 1
ATOM 711 C C . PRO A 1 91 ? 9.617 -1.459 -20.591 1.00 86.38 91 PRO A C 1
ATOM 713 O O . PRO A 1 91 ? 10.009 -2.624 -20.643 1.00 86.38 91 PRO A O 1
ATOM 716 N N . GLU A 1 92 ? 10.416 -0.481 -20.173 1.00 85.44 92 GLU A N 1
ATOM 717 C CA . GLU A 1 92 ? 11.807 -0.658 -19.739 1.00 85.44 92 GLU A CA 1
ATOM 718 C C . GLU A 1 92 ? 11.965 -1.560 -18.497 1.00 85.44 92 GLU A C 1
ATOM 720 O O . GLU A 1 92 ? 13.052 -2.076 -18.222 1.00 85.44 92 GLU A O 1
ATOM 725 N N . TYR A 1 93 ? 10.870 -1.821 -17.779 1.00 83.12 93 TYR A N 1
ATOM 726 C CA . TYR A 1 93 ? 10.826 -2.712 -16.623 1.00 83.12 93 TYR A CA 1
ATOM 727 C C . TYR A 1 93 ? 10.247 -4.096 -16.946 1.00 83.12 93 TYR A C 1
ATOM 729 O O . TYR A 1 93 ? 10.036 -4.897 -16.037 1.00 83.12 93 TYR A O 1
ATOM 737 N N . GLN A 1 94 ? 10.017 -4.449 -18.214 1.00 81.62 94 GLN A N 1
ATOM 738 C CA . GLN A 1 94 ? 9.446 -5.751 -18.597 1.00 81.62 94 GLN A CA 1
ATOM 739 C C . GLN A 1 94 ? 10.250 -6.953 -18.049 1.00 81.62 94 GLN A C 1
ATOM 741 O O . GLN A 1 94 ? 9.693 -7.997 -17.699 1.00 81.62 94 GLN A O 1
ATOM 746 N N . ASN A 1 95 ? 11.563 -6.789 -17.900 1.00 83.31 95 ASN A N 1
ATOM 747 C CA . ASN A 1 95 ? 12.481 -7.738 -17.261 1.00 83.31 95 ASN A CA 1
ATOM 748 C C . ASN A 1 95 ? 12.100 -8.032 -15.799 1.00 83.31 95 ASN A C 1
ATOM 750 O O . ASN A 1 95 ? 12.217 -9.177 -15.363 1.00 83.31 95 ASN A O 1
ATOM 754 N N . LEU A 1 96 ? 11.599 -7.039 -15.056 1.00 81.88 96 LEU A N 1
ATOM 755 C CA . LEU A 1 96 ? 11.114 -7.219 -13.686 1.00 81.88 96 LEU A CA 1
ATOM 756 C C . LEU A 1 96 ? 9.918 -8.175 -13.654 1.00 81.88 96 LEU A C 1
ATOM 758 O O . LEU A 1 96 ? 9.894 -9.095 -12.843 1.00 81.88 96 LEU A O 1
ATOM 762 N N . VAL A 1 97 ? 8.978 -8.037 -14.594 1.00 78.56 97 VAL A N 1
ATOM 763 C CA . VAL A 1 97 ? 7.815 -8.935 -14.708 1.00 78.56 97 VAL A CA 1
ATOM 764 C C . VAL A 1 97 ? 8.258 -10.387 -14.919 1.00 78.56 97 VAL A C 1
ATOM 766 O O . VAL A 1 97 ? 7.732 -11.305 -14.292 1.00 78.56 97 VAL A O 1
ATOM 769 N N . GLN A 1 98 ? 9.282 -10.607 -15.747 1.00 79.25 98 GLN A N 1
ATOM 770 C CA . GLN A 1 98 ? 9.849 -11.943 -15.969 1.00 79.25 98 GLN A CA 1
ATOM 771 C C . GLN A 1 98 ? 10.518 -12.526 -14.719 1.00 79.25 98 GLN A C 1
ATOM 773 O O . GLN A 1 98 ? 10.465 -13.739 -14.509 1.00 79.25 98 GLN A O 1
ATOM 778 N N . ILE A 1 99 ? 11.137 -11.687 -13.883 1.00 81.19 99 ILE A N 1
ATOM 779 C CA . ILE A 1 99 ? 11.690 -12.109 -12.590 1.00 81.19 99 ILE A CA 1
ATOM 780 C C . ILE A 1 99 ? 10.554 -12.524 -11.656 1.00 81.19 99 ILE A C 1
ATOM 782 O O . ILE A 1 99 ? 10.621 -13.612 -11.088 1.00 81.19 99 ILE A O 1
ATOM 786 N N . LEU A 1 100 ? 9.491 -11.720 -11.555 1.00 78.12 100 LEU A N 1
ATOM 787 C CA . LEU A 1 100 ? 8.336 -12.009 -10.697 1.00 78.12 100 LEU A CA 1
ATOM 788 C C . LEU A 1 100 ? 7.665 -13.339 -11.058 1.00 78.12 100 LEU A C 1
ATOM 790 O O . LEU A 1 100 ? 7.369 -14.124 -10.165 1.00 78.12 100 LEU A O 1
ATOM 794 N N . TYR A 1 101 ? 7.516 -13.659 -12.349 1.00 75.75 101 TYR A N 1
ATOM 795 C CA . TYR A 1 101 ? 6.960 -14.952 -12.781 1.00 75.75 101 TYR A CA 1
ATOM 796 C C . TYR A 1 101 ? 7.775 -16.173 -12.333 1.00 75.75 101 TYR A C 1
ATOM 798 O O . TYR A 1 101 ? 7.247 -17.283 -12.272 1.00 75.75 101 TYR A O 1
ATOM 806 N N . ARG A 1 102 ? 9.068 -16.000 -12.041 1.00 78.44 102 ARG A N 1
ATOM 807 C CA . ARG A 1 102 ? 9.953 -17.086 -11.589 1.00 78.44 102 ARG A CA 1
ATOM 808 C C . ARG A 1 102 ? 9.943 -17.258 -10.074 1.00 78.44 102 ARG A C 1
ATOM 810 O O . ARG A 1 102 ? 10.448 -18.265 -9.577 1.00 78.44 102 ARG A O 1
ATOM 817 N N . VAL A 1 103 ? 9.380 -16.300 -9.342 1.00 75.75 103 VAL A N 1
ATOM 818 C CA . VAL A 1 103 ? 9.286 -16.340 -7.886 1.00 75.75 103 VAL A CA 1
ATOM 819 C C . VAL A 1 103 ? 8.170 -17.312 -7.502 1.00 75.75 103 VAL A C 1
ATOM 821 O O . VAL A 1 103 ? 6.988 -17.018 -7.634 1.00 75.75 103 VAL A O 1
ATOM 824 N N . LYS A 1 104 ? 8.544 -18.494 -6.997 1.00 66.19 104 LYS A N 1
ATOM 825 C CA . LYS A 1 104 ? 7.626 -19.419 -6.305 1.00 66.19 104 LYS A CA 1
ATOM 826 C C . LYS A 1 104 ? 7.459 -18.977 -4.847 1.00 66.19 104 LYS A C 1
ATOM 828 O O . LYS A 1 104 ? 7.815 -19.715 -3.931 1.00 66.19 104 LYS A O 1
ATOM 833 N N . GLY A 1 105 ? 7.075 -17.719 -4.668 1.00 62.97 105 GLY A N 1
ATOM 834 C CA . GLY A 1 105 ? 7.230 -17.017 -3.400 1.00 62.97 105 GLY A CA 1
ATOM 835 C C . GLY A 1 105 ? 6.146 -17.336 -2.384 1.00 62.97 105 GLY A C 1
ATOM 836 O O . GLY A 1 105 ? 5.037 -17.744 -2.737 1.00 62.97 105 GLY A O 1
ATOM 837 N N . LYS A 1 106 ? 6.484 -17.127 -1.112 1.00 69.31 106 LYS A N 1
ATOM 838 C CA . LYS A 1 106 ? 5.512 -17.066 -0.012 1.00 69.31 106 LYS A CA 1
ATOM 839 C C . LYS A 1 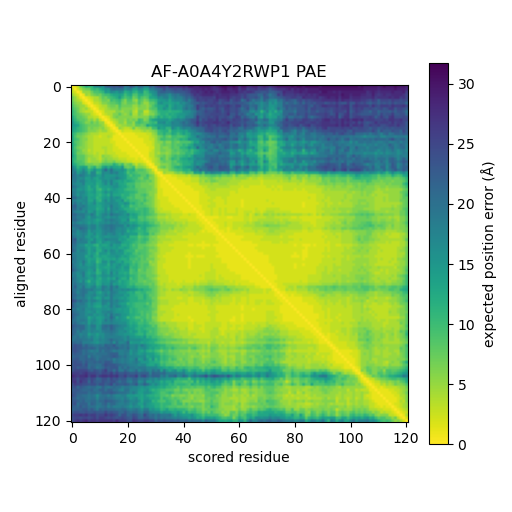106 ? 4.802 -15.707 -0.012 1.00 69.31 106 LYS A C 1
ATOM 841 O O . LYS A 1 106 ? 5.258 -14.758 -0.648 1.00 69.31 106 LYS A O 1
ATOM 846 N N . GLU A 1 107 ? 3.707 -15.614 0.735 1.00 67.81 107 GLU A N 1
ATOM 847 C CA . GLU A 1 107 ? 3.046 -14.340 1.036 1.00 67.81 107 GLU A CA 1
ATOM 848 C C . GLU A 1 107 ? 4.056 -13.335 1.642 1.00 67.81 107 GLU A C 1
ATOM 850 O O . GLU A 1 107 ? 4.940 -13.705 2.419 1.00 67.81 107 GLU A O 1
ATOM 855 N N . GLY A 1 108 ? 3.984 -12.082 1.210 1.00 68.94 108 GLY A N 1
ATOM 856 C CA . GLY A 1 108 ? 4.916 -10.970 1.396 1.00 68.94 108 GLY A CA 1
ATOM 857 C C . GLY A 1 108 ? 6.085 -10.891 0.398 1.00 68.94 108 GLY A C 1
ATOM 858 O O . GLY A 1 108 ? 6.655 -9.816 0.198 1.00 68.94 108 GLY A O 1
ATOM 859 N N . GLU A 1 109 ? 6.493 -11.992 -0.240 1.00 77.81 109 GLU A N 1
ATOM 860 C CA . GLU A 1 109 ? 7.789 -12.053 -0.939 1.00 77.81 109 GLU A CA 1
ATOM 861 C C . GLU A 1 109 ? 7.794 -11.281 -2.265 1.00 77.81 109 GLU A C 1
ATOM 863 O O . GLU A 1 109 ? 8.770 -10.604 -2.599 1.00 77.81 109 GLU A O 1
ATOM 868 N N . MET A 1 110 ? 6.682 -11.324 -3.003 1.00 74.12 110 MET A N 1
ATOM 869 C CA . MET A 1 110 ? 6.547 -10.593 -4.266 1.00 74.12 110 MET A CA 1
ATOM 870 C C . MET A 1 110 ? 6.508 -9.077 -4.043 1.00 74.12 110 MET A C 1
ATOM 872 O O . MET A 1 110 ? 7.155 -8.334 -4.785 1.00 74.12 110 MET A O 1
ATOM 876 N N . VAL A 1 111 ? 5.811 -8.624 -2.996 1.00 73.44 111 VAL A N 1
ATOM 877 C CA . VAL A 1 111 ? 5.732 -7.203 -2.623 1.00 73.44 111 VAL A CA 1
ATOM 878 C C . VAL A 1 111 ? 7.116 -6.680 -2.231 1.00 73.44 111 VAL A C 1
ATOM 880 O O . VAL A 1 111 ? 7.550 -5.655 -2.751 1.00 73.44 111 VAL A O 1
ATOM 883 N N . LEU A 1 112 ? 7.880 -7.438 -1.438 1.00 79.00 112 LEU A N 1
ATOM 884 C CA . LEU A 1 112 ?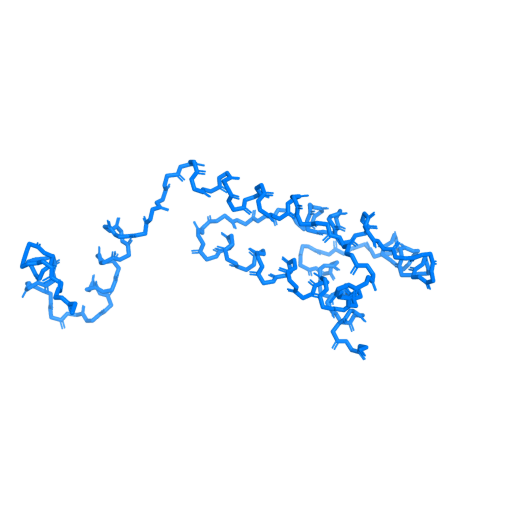 9.250 -7.074 -1.053 1.00 79.00 112 LEU A CA 1
ATOM 885 C C . LEU A 1 112 ? 10.219 -6.983 -2.242 1.00 79.00 112 LEU A C 1
ATOM 887 O O . LEU A 1 112 ? 11.118 -6.139 -2.251 1.00 79.00 112 LEU A O 1
ATOM 891 N N . ILE A 1 113 ? 10.095 -7.867 -3.238 1.00 77.50 113 ILE A N 1
ATOM 892 C CA . ILE A 1 113 ? 10.937 -7.826 -4.447 1.00 77.50 113 ILE A CA 1
ATOM 893 C C . ILE A 1 113 ? 10.645 -6.566 -5.261 1.00 77.50 113 ILE A C 1
ATOM 895 O O . ILE A 1 113 ? 11.581 -5.918 -5.742 1.00 77.50 113 ILE A O 1
ATOM 899 N N . MET A 1 114 ? 9.362 -6.226 -5.380 1.00 76.88 114 MET A N 1
ATOM 900 C CA . MET A 1 114 ? 8.891 -5.024 -6.055 1.00 76.88 114 MET A CA 1
ATOM 901 C C . MET A 1 114 ? 9.367 -3.769 -5.331 1.00 76.88 114 MET A C 1
ATOM 903 O O . MET A 1 114 ? 10.030 -2.935 -5.938 1.00 76.88 114 MET A O 1
ATOM 907 N N . GLU A 1 115 ? 9.148 -3.681 -4.021 1.00 73.94 115 GLU A N 1
ATOM 908 C CA . GLU A 1 115 ? 9.650 -2.594 -3.175 1.00 73.94 115 GLU A CA 1
ATOM 909 C C . GLU A 1 115 ? 11.154 -2.395 -3.331 1.00 73.94 115 GLU A C 1
ATOM 911 O O . GLU A 1 115 ? 11.615 -1.283 -3.569 1.00 73.94 115 GLU A O 1
ATOM 916 N N . LYS A 1 116 ? 11.942 -3.473 -3.259 1.00 78.06 116 LYS A N 1
ATOM 917 C CA . LYS A 1 116 ? 13.400 -3.382 -3.411 1.00 78.06 116 LYS A CA 1
ATOM 918 C C . LYS A 1 116 ? 13.828 -2.892 -4.790 1.00 78.06 116 LYS A C 1
ATOM 920 O O . LYS A 1 116 ? 14.886 -2.277 -4.874 1.00 78.06 116 LYS A O 1
ATOM 925 N N . HIS A 1 117 ? 13.072 -3.176 -5.847 1.00 76.94 117 HIS A N 1
ATOM 926 C CA . HIS A 1 117 ? 13.388 -2.672 -7.184 1.00 76.94 117 HIS A CA 1
ATOM 927 C C . HIS A 1 117 ? 12.929 -1.226 -7.378 1.00 76.94 117 HIS A C 1
ATOM 929 O O . HIS A 1 117 ? 13.683 -0.441 -7.941 1.00 76.94 117 HIS A O 1
ATOM 935 N N . PHE A 1 118 ? 11.749 -0.851 -6.879 1.00 70.44 118 PHE A N 1
ATOM 936 C CA . PHE A 1 118 ? 11.199 0.497 -7.043 1.00 70.44 118 PHE A CA 1
ATOM 937 C C . PHE A 1 118 ? 11.808 1.536 -6.096 1.00 70.44 118 PHE A C 1
ATOM 939 O O . PHE A 1 118 ? 11.969 2.680 -6.497 1.00 70.44 118 PHE A O 1
ATOM 946 N N . LEU A 1 119 ? 12.167 1.159 -4.865 1.00 60.78 119 LEU A N 1
ATOM 947 C CA . LEU A 1 119 ? 12.701 2.076 -3.844 1.00 60.78 119 LEU A CA 1
ATOM 948 C C . LEU A 1 119 ? 14.226 2.265 -3.916 1.00 60.78 119 LEU A C 1
ATOM 950 O O . LEU A 1 119 ? 14.776 3.055 -3.153 1.00 60.78 119 LEU A O 1
ATOM 954 N N . ARG A 1 120 ? 14.929 1.510 -4.773 1.00 59.91 120 ARG A N 1
ATOM 955 C CA . ARG A 1 120 ? 16.391 1.620 -4.964 1.00 59.91 120 ARG A CA 1
ATOM 956 C C . ARG A 1 120 ? 16.801 2.461 -6.181 1.00 59.91 120 ARG A C 1
ATOM 958 O O . ARG A 1 120 ? 18.001 2.570 -6.427 1.00 59.91 120 ARG A O 1
ATOM 965 N N . MET A 1 121 ? 15.845 3.014 -6.927 1.00 51.00 121 MET A N 1
ATOM 966 C CA . MET A 1 121 ? 16.062 3.929 -8.058 1.00 51.00 121 MET A CA 1
ATOM 967 C C . MET A 1 121 ? 15.655 5.345 -7.673 1.00 51.00 121 MET A C 1
ATOM 969 O O . MET A 1 121 ? 16.330 6.277 -8.153 1.00 51.00 121 MET A O 1
#

InterPro domains:
  IPR061502 Copia/RE1/RE2-like, N-terminal domain [PF14223] (3-101)

Nearest PDB structures (foldseek):
  7nlg-assembly2_C-2  TM=6.036E-01  e=2.362E-01  Saccharomyces cerevisiae
  8rb3-assembly1_A  TM=5.541E-01  e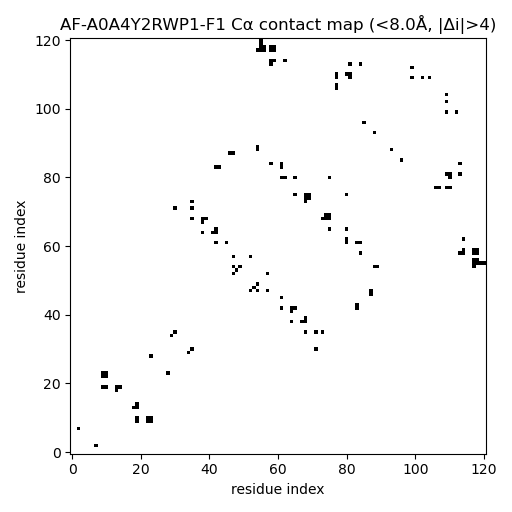=1.432E+00  Mus musculus

Solvent-accessible surface area (backbone atoms only — not comparable to full-atom values): 7440 Å² total; per-residue (Å²): 141,79,82,60,72,79,60,55,64,73,39,68,88,50,91,46,72,64,63,35,49,54,48,50,44,69,75,67,49,82,80,48,70,65,53,56,50,47,56,52,47,58,51,75,69,59,75,76,48,85,90,83,46,52,71,32,55,47,45,50,52,51,50,55,50,50,50,53,39,43,74,73,73,42,84,76,60,58,68,59,57,47,47,61,56,59,73,62,55,57,77,95,48,52,67,55,56,58,51,55,74,67,56,89,61,60,93,62,47,62,57,52,55,48,48,59,60,27,74,73,109

Radius of gyration: 19.24 Å; Cα contacts (8 Å, |Δi|>4): 81; chains: 1; bounding box: 35×43×56 Å

Foldseek 3Di:
DDDPPVLCVQCVPPPDPVSSVVSCCVVPVPLDPVVLVVLLVVLQPQADDPVPDDLLVSLVVNVVSQVVSVVSVDNDFVVSSLCSSVVRDDPVCVVVVVVLVPDPDDTPPSSVSSNVVSNVD

Secondary structure (DSSP, 8-state):
----HHHHTTTTT---HHHHHHHHHHHHS---HHHHHHHHHHHHT----TTT--HHHHHHHHHHHHHHHHHTT----HHHHHHHHHHT--GGGHHHHHHHHH--PPTTHHHHHHHHHHTT-